Protein AF-A0A1H8MY25-F1 (afdb_monomer)

Organism: NCBI:txid660520

Nearest PDB structures (foldseek):
  5j5v-assembly1_B  TM=6.037E-01  e=4.630E+00  Escherichia coli 536

Solvent-accessible surface area (backbone atoms only — not comparable to full-atom values): 6509 Å² total; per-residue (Å²): 122,64,67,34,80,47,86,52,62,62,85,49,77,33,83,64,90,88,71,94,70,83,82,70,94,68,96,45,77,75,56,51,56,63,53,46,31,24,20,41,33,20,50,74,22,90,81,60,89,44,84,85,40,53,37,43,49,3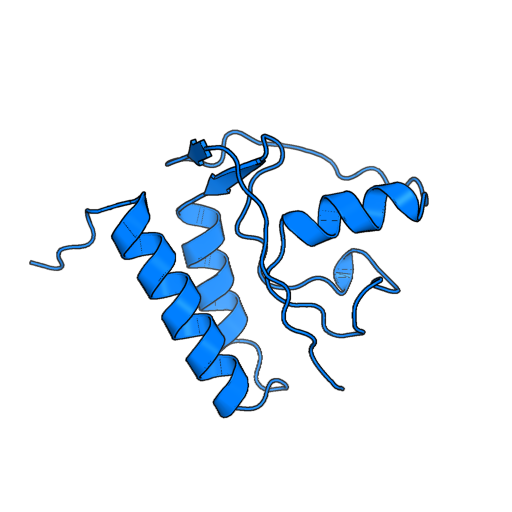2,36,44,96,85,31,19,34,24,54,60,34,40,54,48,22,51,57,49,53,70,69,42,77,84,54,58,69,66,66,48,50,55,50,50,51,50,50,50,47,51,45,47,77,76,52,75,74,79,81,84,124

Sequence (109 aa):
MAYEMHDPVWTGTAYTHDGVQRVGDDGNTERFSAVADHYLLSASGFPPEWPTDLELKIVDEEMNLNRELLRSARTRLEQLDDLDPEPKAVVDDRLTTLLAEHFEDAGFE

Structure (mmCIF, N/CA/C/O backbone):
data_AF-A0A1H8MY25-F1
#
_entry.id   AF-A0A1H8MY25-F1
#
loop_
_atom_site.group_PDB
_atom_site.id
_atom_site.type_symbol
_atom_site.label_atom_id
_atom_site.label_alt_id
_atom_site.label_comp_id
_atom_site.label_asym_id
_atom_site.label_entity_id
_atom_site.label_seq_id
_atom_site.pdbx_PDB_ins_code
_atom_site.Cartn_x
_atom_site.Cartn_y
_atom_site.Cartn_z
_atom_site.occupancy
_atom_site.B_iso_or_equiv
_atom_site.auth_seq_id
_atom_site.auth_comp_id
_atom_site.auth_asym_id
_atom_site.auth_atom_id
_atom_site.pdbx_PDB_model_num
ATOM 1 N N . MET A 1 1 ? 11.210 -8.260 -17.594 1.00 52.06 1 MET A N 1
ATOM 2 C CA . MET A 1 1 ? 11.289 -8.461 -16.132 1.00 52.06 1 MET A CA 1
ATOM 3 C C . MET A 1 1 ? 9.870 -8.767 -15.692 1.00 52.06 1 MET A C 1
ATOM 5 O O . MET A 1 1 ? 8.969 -8.139 -16.232 1.00 52.06 1 MET A O 1
ATOM 9 N N . ALA A 1 2 ? 9.645 -9.809 -14.894 1.00 62.19 2 ALA A N 1
ATOM 10 C CA . ALA A 1 2 ? 8.294 -10.238 -14.535 1.00 62.19 2 ALA A CA 1
ATOM 11 C C . ALA A 1 2 ? 8.001 -9.716 -13.133 1.00 62.19 2 ALA A C 1
ATOM 13 O O . ALA A 1 2 ? 8.513 -10.258 -12.161 1.00 62.19 2 ALA A O 1
ATOM 14 N N . TYR A 1 3 ? 7.233 -8.634 -13.053 1.00 67.38 3 TYR A N 1
ATOM 15 C CA . TYR A 1 3 ? 6.786 -8.125 -11.769 1.00 67.38 3 TYR A CA 1
ATOM 16 C C . TYR A 1 3 ? 5.820 -9.128 -11.137 1.00 67.38 3 TYR A C 1
ATOM 18 O O . TYR A 1 3 ? 4.883 -9.582 -11.798 1.00 67.38 3 TYR A O 1
ATOM 26 N N . GLU A 1 4 ? 6.037 -9.463 -9.871 1.00 75.44 4 GLU A N 1
ATOM 27 C CA . GLU A 1 4 ? 5.151 -10.353 -9.124 1.00 75.44 4 GLU A CA 1
ATOM 28 C C . GLU A 1 4 ? 4.288 -9.535 -8.163 1.00 75.44 4 GLU A C 1
ATOM 30 O O . GLU A 1 4 ? 4.791 -8.683 -7.425 1.00 75.44 4 GLU A O 1
ATOM 35 N N . MET A 1 5 ? 2.975 -9.769 -8.216 1.00 72.00 5 MET A N 1
ATOM 36 C CA . MET A 1 5 ? 2.006 -9.122 -7.339 1.00 72.00 5 MET A CA 1
ATOM 37 C C . MET A 1 5 ? 1.865 -9.931 -6.056 1.00 72.00 5 MET A C 1
ATOM 39 O O . MET A 1 5 ? 1.645 -11.143 -6.100 1.00 72.00 5 MET A O 1
ATOM 43 N N . HIS A 1 6 ? 1.945 -9.241 -4.928 1.00 74.31 6 HIS A N 1
ATOM 44 C CA . HIS A 1 6 ? 1.728 -9.815 -3.611 1.00 74.31 6 HIS A CA 1
ATOM 45 C C . HIS A 1 6 ? 0.540 -9.129 -2.941 1.00 74.31 6 HIS A C 1
ATOM 47 O O . HIS A 1 6 ? 0.296 -7.947 -3.181 1.00 74.31 6 HIS A O 1
ATOM 53 N N . ASP A 1 7 ? -0.211 -9.873 -2.126 1.00 72.50 7 ASP A N 1
ATOM 54 C CA . ASP A 1 7 ? -1.271 -9.295 -1.299 1.00 72.50 7 ASP A CA 1
ATOM 55 C C . ASP A 1 7 ? -0.647 -8.922 0.052 1.00 72.50 7 ASP A C 1
ATOM 57 O O . ASP A 1 7 ? -0.330 -9.822 0.833 1.00 72.50 7 ASP A O 1
ATOM 61 N N . PRO A 1 8 ? -0.412 -7.626 0.317 1.00 71.12 8 PRO A N 1
ATOM 62 C CA . PRO A 1 8 ? 0.190 -7.197 1.568 1.00 71.12 8 PRO A CA 1
ATOM 63 C C . PRO A 1 8 ? -0.733 -7.503 2.748 1.00 71.12 8 PRO A C 1
ATOM 65 O O . PRO A 1 8 ? -1.955 -7.577 2.609 1.00 71.12 8 P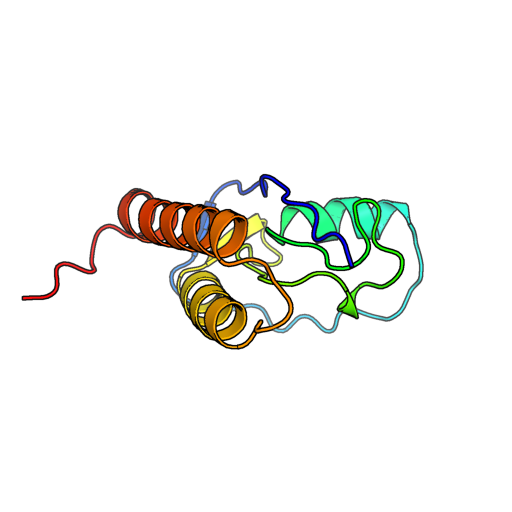RO A O 1
ATOM 68 N N . VAL A 1 9 ? -0.151 -7.638 3.935 1.00 75.06 9 VAL A N 1
ATOM 69 C CA . VAL A 1 9 ? -0.894 -7.905 5.168 1.00 75.06 9 VAL A CA 1
ATOM 70 C C . VAL A 1 9 ? -0.763 -6.703 6.091 1.00 75.06 9 VAL A C 1
ATOM 72 O O . VAL A 1 9 ? 0.333 -6.251 6.403 1.00 75.06 9 VAL A O 1
ATOM 75 N N . TRP A 1 10 ? -1.893 -6.188 6.566 1.00 80.38 10 TRP A N 1
ATOM 76 C CA . TRP A 1 10 ? -1.943 -5.107 7.547 1.00 80.38 10 TRP A CA 1
ATOM 77 C C . TRP A 1 10 ? -2.955 -5.430 8.642 1.00 80.38 10 TRP A C 1
ATOM 79 O O . TRP A 1 10 ? -3.922 -6.166 8.439 1.00 80.38 10 TRP A O 1
ATOM 89 N N . THR A 1 11 ? -2.720 -4.889 9.831 1.00 78.50 11 THR A N 1
ATOM 90 C CA . THR A 1 11 ? -3.579 -5.079 11.009 1.00 78.50 11 THR A CA 1
ATOM 91 C C . THR A 1 11 ? -4.348 -3.813 11.375 1.00 78.50 11 THR A C 1
ATOM 93 O O . THR A 1 11 ? -5.366 -3.900 12.064 1.00 78.50 11 THR A O 1
ATOM 96 N N . GLY A 1 12 ? -3.908 -2.651 10.887 1.00 80.19 12 GLY A N 1
ATOM 97 C CA . GLY A 1 12 ? -4.543 -1.360 11.135 1.00 80.19 12 GLY A CA 1
ATOM 98 C C . GLY A 1 12 ? -4.403 -0.378 9.972 1.00 80.19 12 GLY A C 1
ATOM 99 O O . GLY A 1 12 ? -3.940 -0.725 8.886 1.00 80.19 12 GLY A O 1
ATOM 100 N N . THR A 1 13 ? -4.837 0.863 10.198 1.00 80.50 13 THR A N 1
ATOM 101 C CA . THR A 1 13 ? -4.835 1.955 9.211 1.00 80.50 13 THR A CA 1
ATOM 102 C C . THR A 1 13 ? -4.246 3.219 9.836 1.00 80.50 13 THR A C 1
ATOM 104 O O . THR A 1 13 ? -4.699 3.655 10.894 1.00 80.50 13 THR A O 1
ATOM 107 N N . ALA A 1 14 ? -3.275 3.834 9.170 1.00 76.38 14 ALA A N 1
ATOM 108 C CA . ALA A 1 14 ? -2.599 5.062 9.564 1.00 76.38 14 ALA A CA 1
ATOM 109 C C . ALA A 1 14 ? -2.849 6.178 8.537 1.00 76.38 14 ALA A C 1
ATOM 111 O O . ALA A 1 14 ? -2.661 6.013 7.332 1.00 76.38 14 ALA A O 1
ATOM 112 N N . TYR A 1 15 ? -3.262 7.350 9.017 1.00 68.56 15 TYR A N 1
ATOM 113 C CA . TYR A 1 15 ? -3.514 8.515 8.161 1.00 68.56 15 TYR A CA 1
ATOM 114 C C . TYR A 1 15 ? -2.243 9.312 7.838 1.00 68.56 15 TYR A C 1
ATOM 116 O O . TYR A 1 15 ? -2.224 10.035 6.844 1.00 68.56 15 TYR A O 1
ATOM 124 N N . THR A 1 16 ? -1.208 9.188 8.670 1.00 59.31 16 THR A N 1
ATOM 125 C CA . THR A 1 16 ? 0.060 9.922 8.584 1.00 59.31 16 THR A CA 1
ATOM 126 C C . THR A 1 16 ? 1.224 8.958 8.720 1.00 59.31 16 THR A C 1
ATOM 128 O O . THR A 1 16 ? 1.167 8.033 9.530 1.00 59.31 16 THR A O 1
ATOM 131 N N . HIS A 1 17 ? 2.286 9.170 7.950 1.00 57.50 17 HIS A N 1
ATOM 132 C CA . HIS A 1 17 ? 3.537 8.438 8.123 1.00 57.50 17 HIS A CA 1
ATOM 133 C C . HIS A 1 17 ? 4.317 8.986 9.329 1.00 57.50 17 HIS A C 1
ATOM 135 O O . HIS A 1 17 ? 5.071 9.949 9.208 1.00 57.50 17 HIS A O 1
ATOM 141 N N . ASP A 1 18 ? 4.124 8.377 10.502 1.00 48.81 18 ASP A N 1
ATOM 142 C CA . ASP A 1 18 ? 4.927 8.628 11.709 1.00 48.81 18 ASP A CA 1
ATOM 143 C C . ASP A 1 18 ? 5.9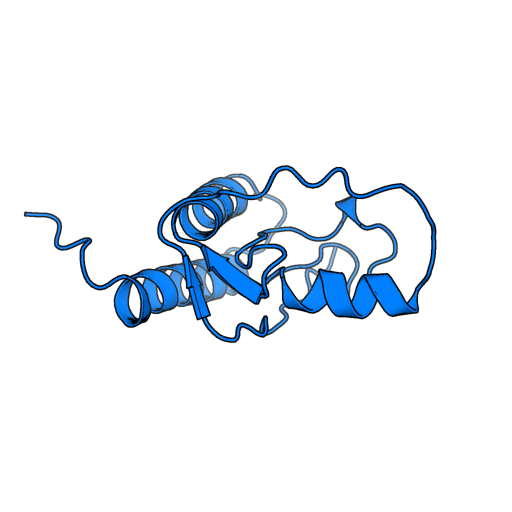40 7.485 11.885 1.00 48.81 18 ASP A C 1
ATOM 145 O O . ASP A 1 18 ? 5.876 6.692 12.813 1.00 48.81 18 ASP A O 1
ATOM 149 N N . GLY A 1 19 ? 6.839 7.326 10.911 1.00 44.84 19 GLY A N 1
ATOM 150 C CA . GLY A 1 19 ? 7.665 6.121 10.817 1.00 44.84 19 GLY A CA 1
ATOM 151 C C . GLY A 1 19 ? 9.029 6.384 10.206 1.00 44.84 19 GLY A C 1
ATOM 152 O O . GLY A 1 19 ? 9.330 5.948 9.102 1.00 44.84 19 GLY A O 1
ATOM 153 N N . VAL A 1 20 ? 9.899 7.114 10.909 1.00 43.06 20 V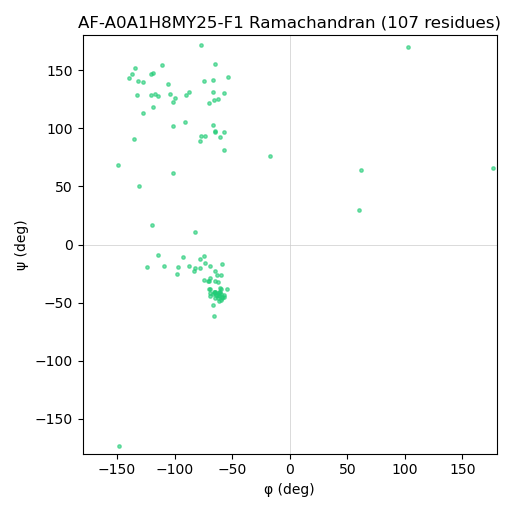AL A N 1
ATOM 154 C CA . VAL A 1 20 ? 11.314 7.173 10.516 1.00 43.06 20 VAL A CA 1
ATOM 155 C C . VAL A 1 20 ? 11.972 5.847 10.884 1.00 43.06 20 VAL A C 1
ATOM 157 O O . VAL A 1 20 ? 12.495 5.709 11.991 1.00 43.06 20 VAL A O 1
ATOM 160 N N . GLN A 1 21 ? 12.037 4.893 9.959 1.00 47.03 21 GLN A N 1
ATOM 161 C CA . GLN A 1 21 ? 12.894 3.728 10.148 1.00 47.03 21 GLN A CA 1
ATOM 162 C C . GLN A 1 21 ? 13.953 3.659 9.062 1.00 47.03 21 GLN A C 1
ATOM 164 O O . GLN A 1 21 ? 13.737 3.546 7.856 1.00 47.03 21 GLN A O 1
ATOM 169 N N . ARG A 1 22 ? 15.178 3.747 9.563 1.00 40.56 22 ARG A N 1
ATOM 170 C CA . ARG A 1 22 ? 16.365 3.319 8.854 1.00 40.56 22 ARG A CA 1
ATOM 171 C C . ARG A 1 22 ? 16.260 1.805 8.732 1.00 40.56 22 ARG A C 1
ATOM 173 O O . ARG A 1 22 ? 16.502 1.108 9.716 1.00 40.56 22 ARG A O 1
ATOM 180 N N . VAL A 1 23 ? 15.900 1.310 7.552 1.00 46.41 23 VAL A N 1
ATOM 181 C CA . VAL A 1 23 ? 16.080 -0.105 7.224 1.00 46.41 23 VAL A CA 1
ATOM 182 C C . VAL A 1 23 ? 17.589 -0.344 7.222 1.00 46.41 23 VAL A C 1
ATOM 184 O O . VAL A 1 23 ? 18.302 0.050 6.303 1.00 46.41 23 VAL A O 1
ATOM 187 N N . GLY A 1 24 ? 18.093 -0.848 8.347 1.00 40.25 24 GLY A N 1
ATOM 188 C CA . GLY A 1 24 ? 19.483 -1.242 8.497 1.00 40.25 24 GLY A CA 1
ATOM 189 C C . GLY A 1 24 ? 19.753 -2.431 7.588 1.00 40.25 24 GLY A C 1
ATOM 190 O O . GLY A 1 24 ? 19.056 -3.441 7.674 1.00 40.25 24 GLY A O 1
ATOM 191 N N . ASP A 1 25 ? 20.746 -2.262 6.725 1.00 42.97 25 ASP A N 1
ATOM 192 C CA . ASP A 1 25 ? 21.374 -3.269 5.875 1.00 42.97 25 ASP A CA 1
ATOM 193 C C . ASP A 1 25 ? 21.914 -4.422 6.744 1.00 42.97 25 ASP A C 1
ATOM 195 O O . ASP A 1 25 ? 23.072 -4.428 7.144 1.00 42.97 25 ASP A O 1
ATOM 199 N N . ASP A 1 26 ? 21.052 -5.355 7.148 1.00 41.44 26 ASP A N 1
ATOM 200 C CA . ASP A 1 26 ? 21.454 -6.557 7.881 1.00 41.44 26 ASP A CA 1
ATOM 201 C C . ASP A 1 26 ? 20.713 -7.748 7.268 1.00 41.44 26 ASP A C 1
ATOM 203 O O . ASP A 1 26 ? 19.551 -8.036 7.575 1.00 41.44 26 ASP A O 1
ATOM 207 N N . GLY A 1 27 ? 21.380 -8.345 6.276 1.00 45.38 27 GLY A N 1
ATOM 208 C CA . GLY A 1 27 ? 20.867 -9.363 5.368 1.00 45.38 27 GLY A CA 1
ATOM 209 C C . GLY A 1 27 ? 20.405 -10.624 6.083 1.00 45.38 27 GLY A C 1
ATOM 210 O O . GLY A 1 27 ? 21.176 -11.559 6.290 1.00 45.38 27 GLY A O 1
ATOM 211 N N . ASN A 1 28 ? 19.116 -10.665 6.407 1.00 48.72 28 ASN A N 1
ATOM 212 C CA . ASN A 1 28 ? 18.456 -11.861 6.887 1.00 48.72 28 ASN A CA 1
ATOM 213 C C . ASN A 1 28 ? 17.212 -12.122 6.034 1.00 48.72 28 ASN A C 1
ATOM 215 O O . ASN A 1 28 ? 16.256 -11.348 6.054 1.00 48.72 28 ASN A O 1
ATOM 219 N N . THR A 1 29 ? 17.236 -13.215 5.274 1.00 50.09 29 THR A N 1
ATOM 220 C CA . THR A 1 29 ? 16.203 -13.590 4.299 1.00 50.09 29 THR A CA 1
ATOM 221 C C . THR A 1 29 ? 14.823 -13.768 4.930 1.00 50.09 29 THR A C 1
ATOM 223 O O . THR A 1 29 ? 13.808 -13.520 4.288 1.00 50.09 29 THR A O 1
ATOM 226 N N . GLU A 1 30 ? 14.781 -14.109 6.220 1.00 53.03 30 GLU A N 1
ATOM 227 C CA . GLU A 1 30 ? 13.547 -14.195 7.006 1.00 53.03 30 GLU A CA 1
ATOM 228 C C . GLU A 1 30 ? 12.916 -12.816 7.266 1.00 53.03 30 GLU A C 1
ATOM 230 O O . GLU A 1 30 ? 11.694 -12.704 7.342 1.00 53.03 30 GLU A O 1
ATOM 235 N N . ARG A 1 31 ? 13.716 -11.739 7.335 1.00 55.44 31 ARG A N 1
ATOM 236 C CA . ARG A 1 31 ? 13.182 -10.370 7.405 1.00 55.44 31 ARG A CA 1
ATOM 237 C C . ARG A 1 31 ? 12.646 -9.890 6.066 1.00 55.44 31 ARG A C 1
ATOM 239 O O . ARG A 1 31 ? 11.705 -9.109 6.069 1.00 55.44 31 ARG A O 1
ATOM 246 N N . PHE A 1 32 ? 13.190 -10.352 4.939 1.00 58.69 32 PHE A N 1
ATOM 247 C CA . PHE A 1 32 ? 12.686 -9.934 3.627 1.00 58.69 32 PHE A CA 1
ATOM 248 C C . PHE A 1 32 ? 11.257 -10.408 3.380 1.00 58.69 32 PHE A C 1
ATOM 250 O O . PHE A 1 32 ? 10.508 -9.673 2.753 1.00 58.69 32 PHE A O 1
ATOM 257 N N . SER A 1 33 ? 10.852 -11.558 3.935 1.00 59.31 33 SER A N 1
ATOM 258 C CA . SER A 1 33 ? 9.450 -11.992 3.888 1.00 59.31 33 SER A CA 1
ATOM 259 C C . SER A 1 33 ? 8.529 -11.045 4.662 1.00 59.31 33 SER A C 1
ATOM 261 O O . SER A 1 33 ? 7.474 -10.702 4.158 1.00 59.31 33 SER A O 1
ATOM 263 N N . ALA A 1 34 ? 8.948 -10.575 5.841 1.00 63.38 34 ALA A N 1
ATOM 264 C CA . ALA A 1 34 ? 8.166 -9.615 6.624 1.00 63.38 34 ALA A CA 1
ATOM 265 C C . ALA A 1 34 ? 8.136 -8.216 5.982 1.00 63.38 34 ALA A C 1
ATOM 267 O O . ALA A 1 34 ? 7.159 -7.493 6.111 1.00 63.38 34 ALA A O 1
ATOM 268 N N . VAL A 1 35 ? 9.204 -7.825 5.277 1.00 66.25 35 VAL A N 1
ATOM 269 C CA . VAL A 1 35 ? 9.213 -6.583 4.490 1.00 66.25 35 VAL A CA 1
ATOM 270 C C . VAL A 1 35 ? 8.306 -6.733 3.272 1.00 66.25 35 VAL A C 1
ATOM 272 O O . VAL A 1 35 ? 7.599 -5.795 2.945 1.00 66.25 35 VAL A O 1
ATOM 275 N N . ALA A 1 36 ? 8.276 -7.905 2.638 1.00 68.00 36 ALA A N 1
ATOM 276 C CA . ALA A 1 36 ? 7.405 -8.231 1.515 1.00 68.00 36 ALA A CA 1
ATOM 277 C C . ALA A 1 36 ? 5.913 -7.996 1.821 1.00 68.00 36 ALA A C 1
ATOM 279 O O . ALA A 1 36 ? 5.220 -7.431 0.979 1.00 68.00 36 ALA A O 1
ATOM 280 N N . ASP A 1 37 ? 5.452 -8.305 3.039 1.00 73.69 37 ASP A N 1
ATOM 281 C CA . ASP A 1 37 ? 4.082 -8.021 3.496 1.00 73.69 37 ASP A CA 1
ATOM 282 C C . ASP A 1 37 ? 3.711 -6.524 3.450 1.00 73.69 37 ASP A C 1
ATOM 284 O O . ASP A 1 37 ? 2.531 -6.182 3.503 1.00 73.69 37 ASP A O 1
ATOM 288 N N . HIS A 1 38 ? 4.688 -5.611 3.353 1.00 77.62 38 HIS A N 1
ATOM 289 C CA . HIS A 1 38 ? 4.435 -4.169 3.300 1.00 77.62 38 HIS A CA 1
ATOM 290 C C . HIS A 1 38 ? 4.306 -3.610 1.874 1.00 77.62 38 HIS A C 1
ATOM 292 O O . HIS A 1 38 ? 3.922 -2.444 1.697 1.00 77.62 38 HIS A O 1
ATOM 298 N N . TYR A 1 39 ? 4.654 -4.410 0.864 1.00 80.31 39 TYR A N 1
ATOM 299 C CA . TYR A 1 39 ? 4.763 -4.003 -0.534 1.00 80.31 39 TYR A CA 1
ATOM 300 C C . TYR A 1 39 ? 3.806 -4.818 -1.393 1.00 80.31 39 TYR A C 1
ATOM 302 O O . TYR A 1 39 ? 3.543 -5.988 -1.135 1.00 80.31 39 TYR A O 1
ATOM 310 N N . LEU A 1 40 ? 3.290 -4.183 -2.440 1.00 76.94 40 LEU A N 1
ATOM 311 C CA . LEU A 1 40 ? 2.310 -4.811 -3.325 1.00 76.94 40 LEU A CA 1
ATOM 312 C C . LEU A 1 40 ? 2.947 -5.408 -4.593 1.00 76.94 40 LEU A C 1
ATOM 314 O O . LEU A 1 40 ? 2.352 -6.267 -5.243 1.00 76.94 40 LEU A O 1
ATOM 318 N N . LEU A 1 41 ? 4.160 -4.971 -4.946 1.00 76.88 41 LEU A N 1
ATOM 319 C CA . LEU A 1 41 ? 4.886 -5.406 -6.139 1.00 76.88 41 LEU A CA 1
ATOM 320 C C . LEU A 1 41 ? 6.363 -5.674 -5.836 1.00 76.88 41 LEU A C 1
ATOM 322 O O . LEU A 1 41 ? 6.997 -4.965 -5.060 1.00 76.88 41 LEU A O 1
ATOM 326 N N . SER A 1 42 ? 6.936 -6.653 -6.527 1.00 76.88 42 SER A N 1
ATOM 327 C CA . SER A 1 42 ? 8.387 -6.857 -6.619 1.00 76.88 42 SER A CA 1
ATOM 328 C C . SER A 1 42 ? 8.795 -6.955 -8.083 1.00 76.88 42 SER A C 1
ATOM 330 O O . SER A 1 42 ? 8.079 -7.571 -8.872 1.00 76.88 42 SER A O 1
ATOM 332 N N . ALA A 1 43 ? 9.926 -6.354 -8.455 1.00 70.88 43 ALA A N 1
ATOM 333 C CA . ALA A 1 43 ? 10.436 -6.366 -9.827 1.00 70.88 43 ALA A CA 1
ATOM 334 C C . ALA A 1 43 ? 11.222 -7.647 -10.206 1.00 70.88 43 ALA A C 1
ATOM 336 O O . ALA A 1 43 ? 11.324 -7.964 -11.395 1.00 70.88 43 ALA A O 1
ATOM 337 N N . SER A 1 44 ? 11.714 -8.406 -9.224 1.00 66.81 44 SER A N 1
ATOM 338 C CA . SER A 1 44 ? 12.499 -9.644 -9.354 1.00 66.81 44 SER A CA 1
ATOM 339 C C . SER A 1 44 ? 11.771 -10.885 -8.812 1.00 66.81 44 SER A C 1
ATOM 341 O O . SER A 1 44 ? 12.201 -12.008 -9.072 1.00 66.81 44 SER A O 1
ATOM 343 N N . GLY A 1 45 ? 10.631 -10.706 -8.133 1.00 61.91 45 GLY A N 1
ATOM 344 C CA . GLY A 1 45 ? 9.757 -11.783 -7.644 1.00 61.91 45 GLY A CA 1
ATOM 345 C C . GLY A 1 45 ? 9.900 -12.056 -6.144 1.00 61.91 45 GLY A C 1
ATOM 346 O O . GLY A 1 45 ? 10.804 -11.535 -5.499 1.00 61.91 45 GLY A O 1
ATOM 347 N N . PHE A 1 46 ? 9.007 -12.864 -5.564 1.00 60.69 46 PHE A N 1
ATOM 348 C CA . PHE A 1 46 ? 9.063 -13.238 -4.148 1.00 60.69 46 PHE A CA 1
ATOM 349 C C . PHE A 1 46 ? 9.695 -14.633 -3.982 1.00 60.69 46 PHE A C 1
ATOM 351 O O . PHE A 1 46 ? 9.207 -15.612 -4.552 1.00 60.69 46 PHE A O 1
ATOM 358 N N . PRO A 1 47 ? 10.750 -14.789 -3.159 1.00 58.44 47 PRO A N 1
ATOM 359 C CA . PRO A 1 47 ? 11.405 -13.777 -2.326 1.00 58.44 47 PRO A CA 1
ATOM 360 C C . PRO A 1 47 ? 12.285 -12.808 -3.143 1.00 58.44 47 PRO A C 1
ATOM 362 O O . PRO A 1 47 ? 13.001 -13.263 -4.037 1.00 58.44 47 PRO A O 1
ATOM 365 N N . PRO A 1 48 ? 12.291 -11.502 -2.810 1.00 63.81 48 PRO A N 1
ATOM 366 C CA . PRO A 1 48 ? 13.061 -10.511 -3.553 1.00 63.81 48 PRO A CA 1
ATOM 367 C C . PRO A 1 48 ? 14.563 -10.739 -3.387 1.00 63.81 48 PRO A C 1
ATOM 369 O O . PRO A 1 48 ? 15.050 -11.038 -2.294 1.00 63.81 48 PRO A O 1
ATOM 372 N N . GLU A 1 49 ? 15.312 -10.542 -4.472 1.00 64.88 49 GLU A N 1
ATOM 373 C CA . GLU A 1 49 ? 16.778 -10.591 -4.436 1.00 64.88 49 GLU A CA 1
ATOM 374 C C . GLU A 1 49 ? 17.370 -9.393 -3.679 1.00 64.88 49 GLU A C 1
ATOM 376 O O . GLU A 1 49 ? 18.414 -9.521 -3.038 1.00 64.88 49 GLU A O 1
ATOM 381 N N . TRP A 1 50 ? 16.696 -8.236 -3.729 1.00 66.06 50 TRP A N 1
ATOM 382 C CA . TRP A 1 50 ? 17.128 -6.997 -3.083 1.00 66.06 50 TRP A CA 1
ATOM 383 C C . TRP A 1 50 ? 15.942 -6.256 -2.451 1.00 66.06 50 TRP A C 1
ATOM 385 O O . TRP A 1 50 ? 14.874 -6.192 -3.050 1.00 66.06 50 TRP A O 1
ATOM 395 N N . PRO A 1 51 ? 16.102 -5.598 -1.289 1.00 62.53 51 PRO A N 1
ATOM 396 C CA . PRO A 1 51 ? 15.028 -4.795 -0.695 1.00 62.53 51 PRO A CA 1
ATOM 397 C C . PRO A 1 51 ? 14.647 -3.579 -1.555 1.00 62.53 51 PRO A C 1
ATOM 399 O O . PRO A 1 51 ? 13.535 -3.077 -1.455 1.00 62.53 51 PRO A O 1
ATOM 402 N N . THR A 1 52 ? 15.556 -3.111 -2.414 1.00 66.50 52 THR A N 1
ATOM 403 C CA . THR A 1 52 ? 15.307 -2.042 -3.396 1.00 66.50 52 THR A CA 1
ATOM 404 C C . THR A 1 52 ? 14.474 -2.492 -4.592 1.00 66.50 52 THR A C 1
ATOM 406 O O . THR A 1 52 ? 14.106 -1.662 -5.414 1.00 66.50 52 THR A O 1
ATOM 409 N N . ASP A 1 53 ? 14.252 -3.796 -4.727 1.00 70.25 53 ASP A N 1
ATOM 410 C CA . ASP A 1 53 ? 13.484 -4.391 -5.814 1.00 70.25 53 ASP A CA 1
ATOM 411 C C . ASP A 1 53 ? 11.975 -4.459 -5.503 1.00 70.25 53 ASP A C 1
ATOM 413 O O . ASP A 1 53 ? 11.136 -4.566 -6.399 1.00 70.25 53 ASP A O 1
ATOM 417 N N . LEU A 1 54 ? 11.626 -4.346 -4.220 1.00 74.38 54 LEU A N 1
ATOM 418 C CA . LEU A 1 54 ? 10.254 -4.166 -3.774 1.00 74.38 54 LEU A CA 1
ATOM 419 C C . LEU A 1 54 ? 9.773 -2.761 -4.156 1.00 74.38 54 LEU A C 1
ATOM 421 O O . LEU A 1 54 ? 10.337 -1.749 -3.736 1.00 74.38 54 LEU A O 1
ATOM 425 N N . GLU A 1 55 ? 8.695 -2.703 -4.927 1.00 76.38 55 GLU A N 1
ATOM 426 C CA . GLU A 1 55 ? 8.047 -1.473 -5.364 1.00 76.38 55 GLU A CA 1
ATOM 427 C C . GLU A 1 55 ? 6.680 -1.343 -4.681 1.00 76.38 55 GLU A C 1
ATOM 429 O O . GLU A 1 55 ? 6.041 -2.318 -4.287 1.00 76.38 55 GLU A O 1
ATOM 434 N N . LEU A 1 56 ? 6.206 -0.105 -4.548 1.00 77.62 56 LEU A N 1
ATOM 435 C CA . LEU A 1 56 ? 4.883 0.201 -3.994 1.00 77.62 56 LEU A CA 1
ATOM 436 C C . LEU A 1 56 ? 4.701 -0.245 -2.534 1.00 77.62 56 LEU A C 1
ATOM 438 O O . LEU A 1 56 ? 3.845 -1.073 -2.218 1.00 77.62 56 LEU A O 1
ATOM 442 N N . LYS A 1 57 ? 5.476 0.354 -1.625 1.00 83.25 57 LYS A N 1
ATOM 443 C CA . LYS A 1 57 ? 5.213 0.255 -0.183 1.00 83.25 57 LYS A CA 1
ATOM 444 C C . LYS A 1 57 ? 3.853 0.889 0.113 1.00 83.25 57 LYS A C 1
ATOM 446 O O . LYS A 1 57 ? 3.654 2.054 -0.226 1.00 83.25 57 LYS A O 1
ATOM 451 N N . ILE A 1 58 ? 2.947 0.149 0.751 1.00 82.50 58 ILE A N 1
ATOM 452 C CA . ILE A 1 58 ? 1.625 0.656 1.165 1.00 82.50 58 ILE A CA 1
ATOM 453 C C . ILE A 1 58 ? 1.356 0.493 2.660 1.00 82.50 58 ILE A C 1
ATOM 455 O O . ILE A 1 58 ? 0.494 1.186 3.204 1.00 82.50 58 ILE A O 1
ATOM 459 N N . VAL A 1 59 ? 2.102 -0.391 3.324 1.00 84.12 59 VAL A N 1
ATOM 460 C CA . VAL A 1 59 ? 2.019 -0.619 4.767 1.00 84.12 59 VAL A CA 1
ATOM 461 C C . VAL A 1 59 ? 3.231 0.010 5.449 1.00 84.12 59 VAL A C 1
ATOM 463 O O . VAL A 1 59 ? 4.362 -0.041 4.956 1.00 84.12 59 VAL A O 1
ATOM 466 N N . ASP A 1 60 ? 2.973 0.648 6.579 1.00 81.06 60 ASP A N 1
ATOM 467 C CA . ASP A 1 60 ? 3.990 1.173 7.471 1.00 81.06 60 ASP A CA 1
ATOM 468 C C . ASP A 1 60 ? 4.635 0.059 8.314 1.00 81.06 60 ASP A C 1
ATOM 470 O O . ASP A 1 60 ? 4.186 -1.083 8.330 1.00 81.06 60 ASP A O 1
ATOM 474 N N . GLU A 1 61 ? 5.689 0.380 9.051 1.00 75.25 61 GLU A N 1
ATOM 475 C CA . GLU A 1 61 ? 6.428 -0.588 9.871 1.00 75.25 61 GLU A CA 1
ATOM 476 C C . GLU A 1 61 ? 5.653 -1.105 11.070 1.00 75.25 61 GLU A C 1
ATOM 478 O O . GLU A 1 61 ? 5.971 -2.158 11.617 1.00 75.25 61 GLU A O 1
ATOM 483 N N . GLU A 1 62 ? 4.606 -0.386 11.447 1.00 74.50 62 GLU A N 1
ATOM 484 C CA . GLU A 1 62 ? 3.642 -0.816 12.448 1.00 74.50 62 GLU A CA 1
ATOM 485 C C . GLU A 1 62 ? 2.565 -1.767 11.891 1.00 74.50 62 GLU A C 1
ATOM 487 O O . GLU A 1 62 ? 1.578 -2.027 12.576 1.00 74.50 62 GLU A O 1
ATOM 492 N N . MET A 1 63 ? 2.716 -2.288 10.664 1.00 78.12 63 MET A N 1
ATOM 493 C CA . MET A 1 63 ? 1.690 -3.083 9.966 1.00 78.12 63 MET A CA 1
ATOM 494 C C . MET A 1 63 ? 0.382 -2.303 9.757 1.00 78.12 63 MET A C 1
ATOM 496 O O . MET A 1 63 ? -0.712 -2.872 9.711 1.00 78.12 63 MET A O 1
ATOM 500 N N . ASN A 1 64 ? 0.495 -0.979 9.630 1.00 82.81 64 ASN A N 1
ATOM 501 C CA . ASN A 1 64 ? -0.625 -0.087 9.374 1.00 82.81 64 ASN A CA 1
ATOM 502 C C . ASN A 1 64 ? -0.644 0.312 7.902 1.00 82.81 64 ASN A C 1
ATOM 504 O O . ASN A 1 64 ? 0.319 0.893 7.404 1.00 82.81 64 ASN A O 1
ATOM 508 N N . LEU A 1 65 ? -1.749 0.053 7.207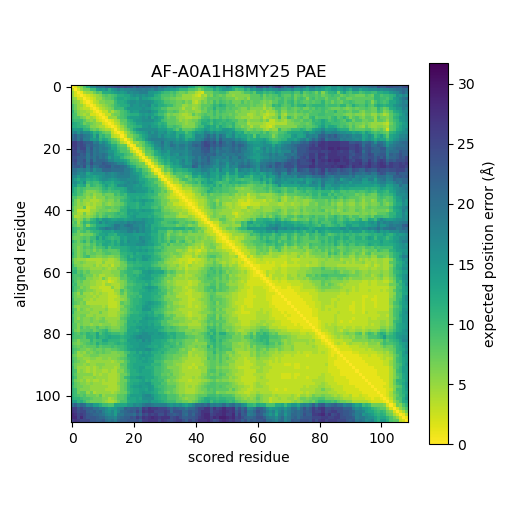 1.00 84.06 65 LEU A N 1
ATOM 509 C CA . LEU A 1 65 ? -1.971 0.590 5.868 1.00 84.06 65 LEU A CA 1
ATOM 510 C C . LEU A 1 65 ? -1.870 2.115 5.944 1.00 84.06 65 LEU A C 1
ATOM 512 O O . LEU A 1 65 ? -2.494 2.693 6.826 1.00 84.06 65 LEU A O 1
ATOM 516 N N . ASN A 1 66 ? -1.101 2.771 5.076 1.00 84.31 66 ASN A N 1
ATOM 517 C CA . ASN A 1 66 ? -0.869 4.213 5.173 1.00 84.31 66 ASN A CA 1
ATOM 518 C C . ASN A 1 66 ? -1.330 4.960 3.916 1.00 84.31 66 ASN A C 1
ATOM 520 O O . ASN A 1 66 ? -0.933 4.633 2.797 1.00 84.31 66 ASN A O 1
ATOM 524 N N . ARG A 1 67 ? -2.135 6.015 4.098 1.00 84.44 67 ARG A N 1
ATOM 525 C CA . ARG A 1 67 ? -2.674 6.825 2.991 1.00 84.44 67 ARG A CA 1
ATOM 526 C C . ARG A 1 67 ? -1.590 7.504 2.146 1.00 84.44 67 ARG A C 1
ATOM 528 O O . ARG A 1 67 ? -1.719 7.571 0.922 1.00 84.44 67 ARG A O 1
ATOM 535 N N . GLU A 1 68 ? -0.551 8.050 2.772 1.00 83.62 68 GLU A N 1
ATOM 536 C CA . GLU A 1 68 ? 0.548 8.725 2.071 1.00 83.62 68 GLU A CA 1
ATOM 537 C C . GLU A 1 68 ? 1.391 7.727 1.275 1.00 83.62 68 GLU A C 1
ATOM 539 O O . GLU A 1 68 ? 1.779 8.016 0.139 1.00 83.62 68 GLU A O 1
ATOM 544 N N . LEU A 1 69 ? 1.601 6.532 1.837 1.00 84.12 69 LEU A N 1
ATOM 545 C CA . LEU A 1 69 ? 2.275 5.430 1.154 1.00 84.12 69 LEU A CA 1
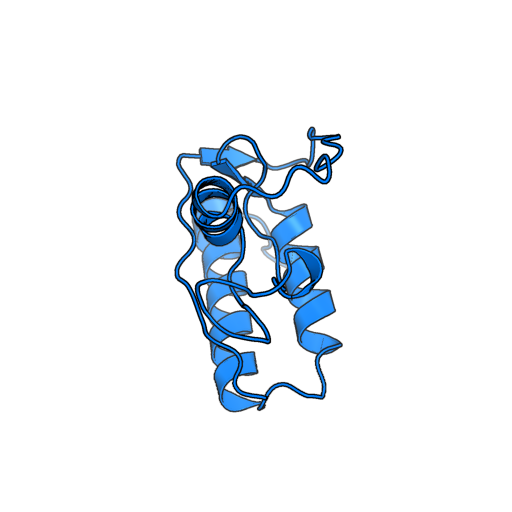ATOM 546 C C . LEU A 1 69 ? 1.454 4.949 -0.047 1.00 84.12 69 LEU A C 1
ATOM 548 O O . LEU A 1 69 ? 1.992 4.877 -1.144 1.00 84.12 69 LEU A O 1
ATOM 552 N N . LEU A 1 70 ? 0.139 4.760 0.104 1.00 84.25 70 LEU A N 1
ATOM 553 C CA . LEU A 1 70 ? -0.771 4.420 -0.999 1.00 84.25 70 LEU A CA 1
ATOM 554 C C . LEU A 1 70 ? -0.737 5.455 -2.139 1.00 84.25 70 LEU A C 1
ATOM 556 O O . LEU A 1 70 ? -0.646 5.093 -3.313 1.00 84.25 70 LEU A O 1
ATOM 560 N N . ARG A 1 71 ? -0.765 6.757 -1.820 1.00 83.81 71 ARG A N 1
ATOM 561 C CA . ARG A 1 71 ? -0.648 7.828 -2.831 1.00 83.81 71 ARG A CA 1
ATOM 562 C C . ARG A 1 71 ? 0.718 7.842 -3.520 1.00 83.81 71 ARG A C 1
ATOM 564 O O . ARG A 1 71 ? 0.792 8.037 -4.736 1.00 83.81 71 ARG A O 1
ATOM 571 N N . SER A 1 72 ? 1.785 7.635 -2.753 1.00 84.38 72 SER A N 1
ATOM 572 C CA . SER A 1 72 ? 3.152 7.571 -3.279 1.00 84.38 72 SER A CA 1
ATOM 573 C C . SER A 1 72 ? 3.334 6.350 -4.176 1.00 84.38 72 SER A C 1
ATOM 575 O O . SER A 1 72 ? 3.882 6.472 -5.269 1.00 84.38 72 SER A O 1
ATOM 577 N N . ALA A 1 73 ? 2.797 5.201 -3.764 1.00 84.44 73 ALA A N 1
ATOM 578 C CA . ALA A 1 73 ? 2.761 3.974 -4.541 1.00 84.44 73 ALA A CA 1
ATOM 579 C C . ALA A 1 73 ? 2.030 4.180 -5.872 1.00 84.44 73 ALA A C 1
ATOM 581 O O . ALA A 1 73 ? 2.558 3.826 -6.918 1.00 84.44 73 ALA A O 1
ATOM 582 N N . ARG A 1 74 ? 0.874 4.847 -5.874 1.00 83.88 74 ARG A N 1
ATOM 583 C CA . ARG A 1 74 ? 0.160 5.163 -7.118 1.00 83.88 74 ARG A CA 1
ATOM 584 C C . ARG A 1 74 ? 0.997 6.018 -8.075 1.00 83.88 74 ARG A C 1
ATOM 586 O O . ARG A 1 74 ? 1.162 5.675 -9.239 1.00 83.88 74 ARG A O 1
ATOM 593 N N . THR A 1 75 ? 1.608 7.082 -7.559 1.00 83.75 75 THR A N 1
ATOM 594 C CA . THR A 1 75 ? 2.507 7.941 -8.352 1.00 83.75 75 THR A CA 1
ATOM 595 C C . THR A 1 75 ? 3.701 7.153 -8.902 1.00 83.75 75 THR A C 1
ATOM 597 O O . THR A 1 75 ? 4.147 7.375 -10.026 1.00 83.75 75 THR A O 1
ATOM 600 N N . ARG A 1 76 ? 4.242 6.227 -8.104 1.00 82.44 76 ARG A N 1
ATOM 601 C CA . ARG A 1 76 ? 5.367 5.373 -8.490 1.00 82.44 76 ARG A CA 1
ATOM 602 C C . ARG A 1 76 ? 4.968 4.362 -9.561 1.00 82.44 76 ARG A C 1
ATOM 604 O O . ARG A 1 76 ? 5.710 4.188 -10.518 1.00 82.44 76 ARG A O 1
ATOM 611 N N . LEU A 1 77 ? 3.786 3.768 -9.434 1.00 84.62 77 LEU A N 1
ATOM 612 C CA . LEU A 1 77 ? 3.193 2.879 -10.424 1.00 84.62 77 LEU A CA 1
ATOM 613 C C . LEU A 1 77 ? 3.067 3.585 -11.776 1.00 84.62 77 LEU A C 1
ATOM 615 O O . LEU A 1 77 ? 3.428 3.016 -12.799 1.00 84.62 77 LEU A O 1
ATOM 619 N N . GLU A 1 78 ? 2.618 4.842 -11.794 1.00 83.00 78 GLU A N 1
ATOM 620 C CA . GLU A 1 78 ? 2.560 5.636 -13.024 1.00 83.00 78 GLU A CA 1
ATOM 621 C C . GLU A 1 78 ? 3.941 5.825 -13.664 1.00 83.00 78 GLU A C 1
ATOM 623 O O . GLU A 1 78 ? 4.038 5.715 -14.884 1.00 83.00 78 GLU A O 1
ATOM 628 N N . GLN A 1 79 ? 4.997 6.001 -12.860 1.00 84.00 79 GLN A N 1
ATOM 629 C CA . GLN A 1 79 ? 6.390 6.110 -13.321 1.00 84.00 79 GLN A CA 1
ATOM 630 C C . GLN A 1 79 ? 7.014 4.785 -13.783 1.00 84.00 79 GLN A C 1
ATOM 632 O O . GLN A 1 79 ? 8.063 4.804 -14.428 1.00 84.00 79 GLN A O 1
ATOM 637 N N . LEU A 1 80 ? 6.409 3.643 -13.449 1.00 78.69 80 LEU A N 1
ATOM 638 C CA . LEU A 1 80 ? 6.824 2.340 -13.958 1.00 78.69 80 LEU A CA 1
ATOM 639 C C . LEU A 1 80 ? 6.304 2.169 -15.390 1.00 78.69 80 LEU A C 1
ATOM 641 O O . LEU A 1 80 ? 5.190 1.688 -15.607 1.00 78.69 80 LEU A O 1
ATOM 645 N N . ASP A 1 81 ? 7.106 2.601 -16.361 1.00 77.25 81 ASP A N 1
ATOM 646 C CA . ASP A 1 81 ? 6.884 2.355 -17.797 1.00 77.25 81 ASP A CA 1
ATOM 647 C C . ASP A 1 81 ? 7.288 0.927 -18.216 1.00 77.25 81 ASP A C 1
ATOM 649 O O . ASP A 1 81 ? 6.812 0.422 -19.228 1.00 77.25 81 ASP A O 1
ATOM 653 N N . ASP A 1 82 ? 8.127 0.252 -17.421 1.00 77.94 82 ASP A N 1
ATOM 654 C CA . ASP A 1 82 ? 8.545 -1.142 -17.637 1.00 77.94 82 ASP A CA 1
ATOM 655 C C . ASP A 1 82 ? 7.481 -2.180 -17.222 1.00 77.94 82 ASP A C 1
ATOM 657 O O . ASP A 1 82 ? 7.609 -3.360 -17.556 1.00 77.94 82 ASP A O 1
ATOM 661 N N . LEU A 1 83 ? 6.437 -1.766 -16.492 1.00 76.62 83 LEU A N 1
ATOM 662 C CA . LEU A 1 83 ? 5.328 -2.630 -16.086 1.00 76.62 83 LEU A CA 1
ATOM 663 C C . LEU A 1 83 ? 4.215 -2.594 -17.139 1.00 76.62 83 LEU A C 1
ATOM 665 O O . LEU A 1 83 ? 3.721 -1.522 -17.493 1.00 76.62 83 LEU A O 1
ATOM 669 N N . ASP A 1 84 ? 3.771 -3.773 -17.581 1.00 80.69 84 ASP A N 1
ATOM 670 C CA . ASP A 1 84 ? 2.663 -3.897 -18.527 1.00 80.69 84 ASP A CA 1
ATOM 671 C C . ASP A 1 84 ? 1.398 -3.153 -18.048 1.00 80.69 84 ASP A C 1
ATOM 673 O O . ASP A 1 84 ? 1.074 -3.149 -16.854 1.00 80.69 84 ASP A O 1
ATOM 677 N N . PRO A 1 85 ? 0.620 -2.555 -18.970 1.00 80.31 85 PRO A N 1
ATOM 678 C CA . PRO A 1 85 ? -0.565 -1.779 -18.615 1.00 80.31 85 PRO A CA 1
ATOM 679 C C . PRO A 1 85 ? -1.656 -2.622 -17.936 1.00 80.31 85 PRO A C 1
ATOM 681 O O . PRO A 1 85 ? -2.439 -2.084 -17.158 1.00 80.31 85 PRO A O 1
ATOM 684 N N . GLU A 1 86 ? -1.707 -3.932 -18.200 1.00 83.06 86 GLU A N 1
ATOM 685 C CA . GLU A 1 86 ? -2.668 -4.855 -17.582 1.00 83.06 86 GLU A CA 1
ATOM 686 C C . GLU A 1 86 ? -2.448 -5.009 -16.063 1.00 83.06 86 GLU A C 1
ATOM 688 O O . GLU A 1 86 ? -3.339 -4.617 -15.304 1.00 83.06 86 GLU A O 1
ATOM 693 N N . PRO A 1 87 ? -1.292 -5.505 -15.566 1.00 81.94 87 PRO A N 1
ATOM 694 C CA . PRO A 1 87 ? -1.029 -5.562 -14.129 1.00 81.94 87 PRO A CA 1
ATOM 695 C C . PRO A 1 87 ? -1.004 -4.167 -13.499 1.00 81.94 87 PRO A C 1
ATOM 697 O O . PRO A 1 87 ? -1.451 -4.007 -12.367 1.00 81.94 87 PRO A O 1
ATOM 700 N N . LYS A 1 88 ? -0.565 -3.141 -14.239 1.00 84.12 88 LYS A N 1
ATOM 701 C CA . LYS A 1 88 ? -0.600 -1.748 -13.782 1.00 84.12 88 LYS A CA 1
ATOM 702 C C . LYS A 1 88 ? -2.020 -1.290 -13.443 1.00 84.12 88 LYS A C 1
ATOM 704 O O . LYS A 1 88 ? -2.237 -0.731 -12.374 1.00 84.12 88 LYS A O 1
ATOM 709 N N . ALA A 1 89 ? -2.998 -1.580 -14.300 1.00 85.31 89 ALA A N 1
ATOM 710 C CA . ALA A 1 89 ? -4.395 -1.242 -14.042 1.00 85.31 89 ALA A CA 1
ATOM 711 C C . ALA A 1 89 ? -4.970 -1.998 -12.832 1.00 85.31 89 ALA A C 1
ATOM 713 O O . ALA A 1 89 ? -5.670 -1.399 -12.021 1.00 85.31 89 ALA A O 1
ATOM 714 N N . VAL A 1 90 ? -4.643 -3.288 -12.677 1.00 86.25 90 VAL A N 1
ATOM 715 C CA . VAL A 1 90 ? -5.088 -4.093 -11.520 1.00 86.25 90 VAL A CA 1
ATOM 716 C C . VAL A 1 90 ? -4.549 -3.517 -10.211 1.00 86.25 90 VAL A C 1
ATOM 718 O O . VAL A 1 90 ? -5.270 -3.435 -9.218 1.00 86.25 90 VAL A O 1
ATOM 721 N N . VAL A 1 91 ? -3.290 -3.083 -10.208 1.00 85.12 91 VAL A N 1
ATOM 722 C CA . VAL A 1 91 ? -2.664 -2.482 -9.030 1.00 85.12 91 VAL A CA 1
ATOM 723 C C . VAL A 1 91 ? -3.271 -1.118 -8.714 1.00 85.12 91 VAL A C 1
ATOM 725 O O . VAL A 1 91 ? -3.577 -0.854 -7.555 1.00 85.12 91 VAL A O 1
ATOM 728 N N . ASP A 1 92 ? -3.491 -0.265 -9.719 1.00 86.69 92 ASP A N 1
ATOM 729 C CA . ASP A 1 92 ? -4.144 1.038 -9.523 1.00 86.69 92 ASP A CA 1
ATOM 730 C C . ASP A 1 92 ? -5.554 0.888 -8.936 1.00 86.69 92 ASP A C 1
ATOM 732 O O . ASP A 1 92 ? -5.915 1.597 -7.992 1.00 86.69 92 ASP A O 1
ATOM 736 N N . ASP A 1 93 ? -6.324 -0.077 -9.444 1.00 87.69 93 ASP A N 1
ATOM 737 C CA . ASP A 1 93 ? -7.657 -0.404 -8.941 1.00 87.69 93 ASP A CA 1
ATOM 738 C C . ASP A 1 93 ? -7.599 -0.899 -7.490 1.00 87.69 93 ASP A C 1
ATOM 740 O O . ASP A 1 93 ? -8.350 -0.418 -6.639 1.00 87.69 93 ASP A O 1
ATOM 744 N N . ARG A 1 94 ? -6.637 -1.773 -7.162 1.00 86.31 94 ARG A N 1
ATOM 745 C CA . ARG A 1 94 ? -6.431 -2.265 -5.793 1.00 86.31 94 ARG A CA 1
ATOM 746 C C . ARG A 1 94 ? -6.064 -1.132 -4.837 1.00 86.31 94 ARG A C 1
ATOM 748 O O . ARG A 1 94 ? -6.660 -1.032 -3.770 1.00 86.31 94 ARG A O 1
ATOM 755 N N . LEU A 1 95 ? -5.133 -0.254 -5.214 1.00 85.00 95 LEU A N 1
ATOM 756 C CA . LEU A 1 95 ? -4.738 0.913 -4.414 1.00 85.00 95 LEU A CA 1
ATOM 757 C C . LEU A 1 95 ? -5.912 1.874 -4.197 1.00 85.00 95 LEU A C 1
ATOM 759 O O . LEU A 1 95 ? -6.114 2.368 -3.088 1.00 85.00 95 LEU A O 1
ATOM 763 N N . THR A 1 96 ? -6.688 2.132 -5.251 1.00 85.81 96 THR A N 1
ATOM 764 C CA . THR A 1 96 ? -7.877 2.991 -5.205 1.00 85.81 96 THR A CA 1
ATOM 765 C C . THR A 1 96 ? -8.948 2.396 -4.299 1.00 85.81 96 THR A C 1
ATOM 767 O O . THR A 1 96 ? -9.513 3.110 -3.473 1.00 85.81 96 THR A O 1
ATOM 770 N N . THR A 1 97 ? -9.176 1.089 -4.405 1.00 86.38 97 THR A N 1
ATOM 771 C CA . THR A 1 97 ? -10.095 0.340 -3.548 1.00 86.38 97 THR A CA 1
ATOM 772 C C . THR A 1 97 ? -9.651 0.397 -2.090 1.00 86.38 97 THR A C 1
ATOM 774 O O . THR A 1 97 ? -10.439 0.798 -1.247 1.00 86.38 97 THR A O 1
ATOM 777 N N . LEU A 1 98 ? -8.379 0.126 -1.783 1.00 84.56 98 LEU A N 1
ATOM 778 C CA . LEU A 1 98 ? -7.850 0.208 -0.415 1.00 84.56 98 LEU A CA 1
ATOM 779 C C . LEU A 1 98 ? -7.967 1.618 0.172 1.00 84.56 98 LEU A C 1
ATOM 781 O O . LEU A 1 98 ? -8.327 1.781 1.336 1.00 84.56 98 LEU A O 1
ATOM 785 N N . LEU A 1 99 ? -7.693 2.648 -0.633 1.00 82.19 99 LEU A N 1
ATOM 786 C CA . LEU A 1 99 ? -7.907 4.039 -0.241 1.00 82.19 99 LEU A CA 1
ATOM 787 C C . LEU A 1 99 ? -9.380 4.324 0.057 1.00 82.19 99 LEU A C 1
ATOM 789 O O . LEU A 1 99 ? -9.677 4.982 1.051 1.00 82.19 99 LEU A O 1
ATOM 793 N N . ALA A 1 100 ? -10.290 3.849 -0.790 1.00 83.88 100 ALA A N 1
ATOM 794 C CA . ALA A 1 100 ? -11.718 4.043 -0.602 1.00 83.88 100 ALA A CA 1
ATOM 795 C C . ALA A 1 100 ? -12.228 3.284 0.630 1.00 83.88 100 ALA A C 1
ATOM 797 O O . ALA A 1 100 ? -12.816 3.907 1.498 1.00 83.88 100 ALA A O 1
ATOM 798 N N . GLU A 1 101 ? -11.954 1.984 0.750 1.00 84.12 101 GLU A N 1
ATOM 799 C CA . GLU A 1 101 ? -12.462 1.122 1.825 1.00 84.12 101 GLU A CA 1
ATOM 800 C C . GLU A 1 101 ? -11.922 1.494 3.210 1.00 84.12 101 GLU A C 1
ATOM 802 O O . GLU A 1 101 ? -12.661 1.461 4.191 1.00 84.12 101 GLU A O 1
ATOM 807 N N . HIS A 1 102 ? -10.634 1.831 3.314 1.00 80.62 102 HIS A N 1
ATOM 808 C CA . HIS A 1 102 ? -9.995 2.062 4.613 1.00 80.62 102 HIS A CA 1
ATOM 809 C C . HIS A 1 102 ? -9.893 3.530 5.007 1.00 80.62 102 HIS A C 1
ATOM 811 O O . HIS A 1 102 ? -9.799 3.839 6.195 1.00 80.62 102 HIS A O 1
ATOM 817 N N . PHE A 1 103 ? -9.884 4.436 4.033 1.00 79.12 103 PHE A N 1
ATOM 818 C CA . PHE A 1 103 ? -9.688 5.857 4.289 1.00 79.12 103 PHE A CA 1
ATOM 819 C C . PHE A 1 103 ? -10.860 6.716 3.844 1.00 79.12 103 PHE A C 1
ATOM 821 O O . PHE A 1 103 ? -10.615 7.914 3.737 1.00 79.12 103 PHE A O 1
ATOM 828 N N . GLU A 1 104 ? -12.052 6.133 3.604 1.00 67.25 104 GLU A N 1
ATOM 829 C CA . GLU A 1 104 ? -13.332 6.767 3.210 1.00 67.25 104 GLU A CA 1
ATOM 830 C C . GLU A 1 104 ? -13.375 8.288 3.456 1.00 67.25 104 GLU A C 1
ATOM 832 O O . GLU A 1 104 ? -13.952 8.750 4.433 1.00 67.25 104 GLU A O 1
ATOM 837 N N . ASP A 1 105 ? -12.696 9.043 2.584 1.00 53.00 105 ASP A N 1
ATOM 838 C CA . ASP A 1 105 ? -12.717 10.499 2.404 1.00 53.00 105 ASP A CA 1
ATOM 839 C C . ASP A 1 105 ? -11.679 10.886 1.325 1.00 53.00 105 ASP A C 1
ATOM 841 O O . ASP A 1 105 ? -10.621 11.500 1.532 1.00 53.00 105 ASP A O 1
ATOM 845 N N . ALA A 1 106 ? -11.954 10.444 0.107 1.00 49.62 106 ALA A N 1
ATOM 846 C CA . ALA A 1 106 ? -11.628 11.233 -1.071 1.00 49.62 106 ALA A CA 1
ATOM 847 C C . ALA A 1 106 ? -12.875 11.282 -1.953 1.00 49.62 106 ALA A C 1
ATOM 849 O O . ALA A 1 106 ? -12.825 10.993 -3.147 1.00 49.62 106 ALA A O 1
ATOM 85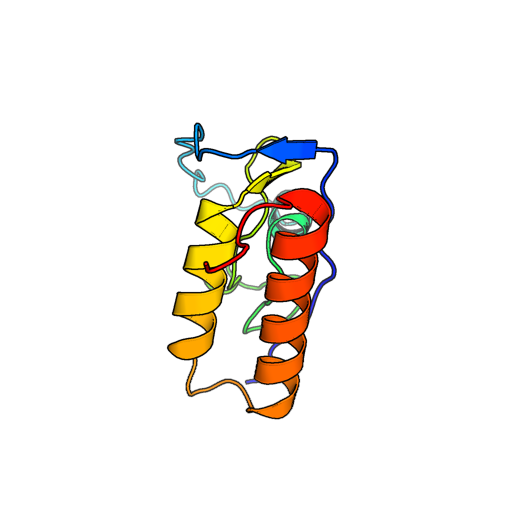0 N N . GLY A 1 107 ? -14.009 11.637 -1.339 1.00 43.81 107 GLY A N 1
ATOM 851 C CA . GLY A 1 107 ? -15.045 12.336 -2.077 1.00 43.81 107 GLY A CA 1
ATOM 852 C C . GLY A 1 107 ? -14.396 13.593 -2.643 1.00 43.81 107 GLY A C 1
ATOM 853 O O . GLY A 1 107 ? -14.193 14.570 -1.932 1.00 43.81 107 GLY A O 1
ATOM 854 N N . PHE A 1 108 ? -13.968 13.526 -3.901 1.00 46.19 108 PHE A N 1
ATOM 855 C CA . PHE A 1 108 ? -13.759 14.724 -4.691 1.00 46.19 108 PHE A CA 1
ATOM 856 C C . PHE A 1 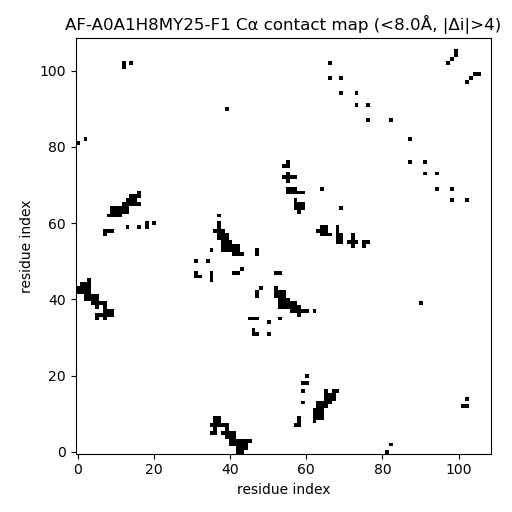108 ? -15.144 15.362 -4.860 1.00 46.19 108 PHE A C 1
ATOM 858 O O . PHE A 1 108 ? -15.929 14.905 -5.691 1.00 46.19 108 PHE A O 1
ATOM 865 N N . GLU A 1 109 ? -15.453 16.354 -4.025 1.00 38.81 109 GLU A N 1
ATOM 866 C CA . GLU A 1 109 ? -16.375 17.441 -4.379 1.00 38.81 109 GLU A CA 1
ATOM 867 C C . GLU A 1 109 ?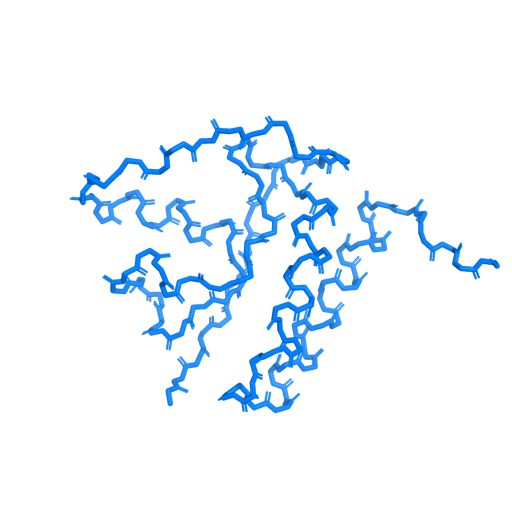 -15.573 18.599 -4.985 1.00 38.81 109 GLU A C 1
ATOM 869 O O . GLU A 1 109 ? -14.477 18.907 -4.454 1.00 38.81 109 GLU A O 1
#

Radius of gyration: 13.81 Å; Cα contacts (8 Å, |Δi|>4): 158; chains: 1; bounding box: 38×32×31 Å

Mean predicted aligned error: 9.7 Å

Secondary structure (DSSP, 8-state):
--PEE-----SEEESS------------HHHHHHHHTTEEEESS-SSPS-GGGEEEE-B-TTSEEEHHHHHHHHHHHHH-SSS-HHHHHHHHHHHHHHHHHHH------

pLDDT: mean 71.19, std 14.01, range [38.81, 87.69]

Foldseek 3Di:
DDKDFDAAFADAADADPPAPDDPDPDDDLVVLVVLLSQAGIFQCDPVHPDSVRGAQGQAGPNSHGYPVSLVVSLVVLVVPPVDDVVVSVVSNVVSVVCCCPRVVPPPPD